Protein AF-A0A3D4U2L6-F1 (afdb_monomer)

Foldseek 3Di:
DDDDDDDDPPDPPPPDPDDDDDDQWAFDAFDDDPGHTDIHGPDPCVVVVVVDPDDDDDDPDPVPDD

Mean predicted aligned error: 13.01 Å

Secondary structure (DSSP, 8-state):
-----------------S------EEEEEEETTTTEEEEEE-SS-HHHHTT-S----PPP-TTTT-

Radius of gyration: 20.94 Å; Cα contacts (8 Å, |Δi|>4): 33; chains: 1; bounding box: 30×64×34 Å

Sequence (66 aa):
MSGSGSGNSRGNGSANSNGDFCAIARIVNTQGHKGEIRAVLLTDFPERFTKLRRVFIGKADANANT

Structure (mmCIF, N/CA/C/O backbone):
data_AF-A0A3D4U2L6-F1
#
_entry.id   AF-A0A3D4U2L6-F1
#
loop_
_atom_site.group_PDB
_atom_site.id
_atom_site.type_symbol
_atom_site.label_atom_id
_atom_site.label_alt_id
_atom_site.label_comp_id
_atom_site.label_asym_id
_atom_site.label_entity_id
_atom_site.label_seq_id
_atom_site.pdbx_PDB_ins_code
_atom_site.Cartn_x
_atom_site.Cartn_y
_atom_site.Cartn_z
_atom_site.occupancy
_atom_site.B_iso_or_equiv
_atom_site.auth_seq_id
_atom_site.auth_comp_id
_atom_site.auth_asym_id
_atom_site.auth_atom_id
_atom_site.pdbx_PDB_model_num
ATOM 1 N N . MET A 1 1 ? 19.762 -56.728 -17.876 1.00 51.19 1 MET A N 1
ATOM 2 C CA . MET A 1 1 ? 20.244 -55.552 -17.116 1.00 51.19 1 MET A CA 1
ATOM 3 C C . MET A 1 1 ? 19.796 -54.293 -17.853 1.00 51.19 1 MET A C 1
ATOM 5 O O . MET A 1 1 ? 19.847 -54.329 -19.074 1.00 51.19 1 MET A O 1
ATOM 9 N N . SER A 1 2 ? 19.350 -53.269 -17.095 1.00 54.81 2 SER A N 1
ATOM 10 C CA . SER A 1 2 ? 19.007 -51.860 -17.454 1.00 54.81 2 SER A CA 1
ATOM 11 C C . SER A 1 2 ? 17.898 -51.661 -18.503 1.00 54.81 2 SER A C 1
ATOM 13 O O . SER A 1 2 ? 18.068 -52.072 -19.639 1.00 54.81 2 SER A O 1
ATOM 15 N N . GLY A 1 3 ? 16.704 -51.140 -18.172 1.00 54.12 3 GLY A N 1
ATOM 16 C CA . GLY A 1 3 ? 16.406 -49.754 -17.724 1.00 54.12 3 GLY A CA 1
ATOM 17 C C . GLY A 1 3 ? 16.019 -48.939 -18.976 1.00 54.12 3 GLY A C 1
ATOM 18 O O . GLY A 1 3 ? 16.666 -49.107 -19.994 1.00 54.12 3 GLY A O 1
ATOM 19 N N . SER A 1 4 ? 14.975 -48.115 -19.094 1.00 59.84 4 SER A N 1
ATOM 20 C CA . SER A 1 4 ? 14.312 -47.126 -18.225 1.00 59.84 4 SER A CA 1
ATOM 21 C C . SER A 1 4 ? 13.112 -46.618 -19.059 1.00 59.84 4 SER A C 1
ATOM 23 O O . SER A 1 4 ? 13.243 -46.483 -20.269 1.00 59.84 4 SER A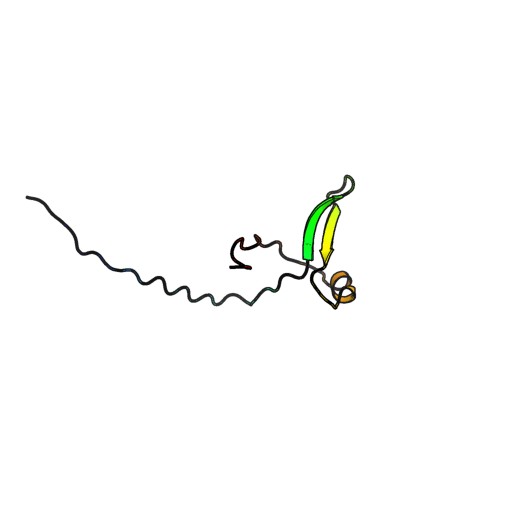 O 1
ATOM 25 N N . GLY A 1 5 ? 11.893 -46.444 -18.552 1.00 54.94 5 GLY A N 1
ATOM 26 C CA . GLY A 1 5 ? 11.502 -45.416 -17.589 1.00 54.94 5 GLY A CA 1
ATOM 27 C C . GLY A 1 5 ? 10.364 -44.584 -18.204 1.00 54.94 5 GLY A C 1
ATOM 28 O O . GLY A 1 5 ? 10.609 -43.725 -19.041 1.00 54.94 5 GLY A O 1
ATOM 29 N N . SER A 1 6 ? 9.123 -44.898 -17.817 1.00 60.59 6 SER A N 1
ATOM 30 C CA . SER A 1 6 ? 7.877 -44.243 -18.245 1.00 60.59 6 SER A CA 1
ATOM 31 C C . SER A 1 6 ? 7.849 -42.762 -17.842 1.00 60.59 6 SER A C 1
ATOM 33 O O . SER A 1 6 ? 7.922 -42.432 -16.656 1.00 60.59 6 SER A O 1
ATOM 35 N N . GLY A 1 7 ? 7.758 -41.868 -18.827 1.00 58.50 7 GLY A N 1
ATOM 36 C CA . GLY A 1 7 ? 7.618 -40.430 -18.614 1.00 58.50 7 GLY A CA 1
ATOM 37 C C . GLY A 1 7 ? 6.165 -40.060 -18.336 1.00 58.50 7 GLY A C 1
ATOM 38 O O . GLY A 1 7 ? 5.368 -39.932 -19.260 1.00 58.50 7 GLY A O 1
ATOM 39 N N . ASN A 1 8 ? 5.821 -39.863 -17.063 1.00 63.19 8 ASN A N 1
ATOM 40 C CA . ASN A 1 8 ? 4.539 -39.283 -16.671 1.00 63.19 8 ASN A CA 1
ATOM 41 C C . ASN A 1 8 ? 4.570 -37.773 -16.962 1.00 63.19 8 ASN A C 1
ATOM 43 O O . ASN A 1 8 ? 5.163 -37.002 -16.201 1.00 63.19 8 ASN A O 1
ATOM 47 N N . SER A 1 9 ? 3.932 -37.355 -18.056 1.00 65.62 9 SER A N 1
ATOM 48 C CA . SER A 1 9 ? 3.648 -35.953 -18.377 1.00 65.62 9 SER A CA 1
ATOM 49 C C . SER A 1 9 ? 2.711 -35.372 -17.319 1.00 65.62 9 SER A C 1
ATOM 51 O O . SER A 1 9 ? 1.488 -35.420 -17.438 1.00 65.62 9 SER A O 1
ATOM 53 N N . ARG A 1 10 ? 3.293 -34.862 -16.231 1.00 62.28 10 ARG A N 1
ATOM 54 C CA . ARG A 1 10 ? 2.567 -34.158 -15.174 1.00 62.28 10 ARG A CA 1
ATOM 55 C C . ARG A 1 10 ? 2.091 -32.825 -15.739 1.00 62.28 10 ARG A C 1
ATOM 57 O O . ARG A 1 10 ? 2.838 -31.851 -15.762 1.00 62.28 10 ARG A O 1
ATOM 64 N N . GLY A 1 11 ? 0.851 -32.809 -16.221 1.00 56.31 11 GLY A N 1
ATOM 65 C CA . GLY A 1 11 ? 0.130 -31.578 -16.505 1.00 56.31 11 GLY A CA 1
ATOM 66 C C . GLY A 1 11 ? 0.139 -30.690 -15.263 1.00 56.31 11 GLY A C 1
ATOM 67 O O . GLY A 1 11 ? -0.284 -31.109 -14.186 1.00 56.31 11 GLY A O 1
ATOM 68 N N . ASN A 1 12 ? 0.659 -29.475 -15.413 1.00 63.84 12 ASN A N 1
ATOM 69 C CA . ASN A 1 12 ? 0.653 -28.460 -14.372 1.00 63.84 12 ASN A CA 1
ATOM 70 C C . ASN A 1 12 ? -0.720 -27.771 -14.354 1.00 63.84 12 ASN A C 1
ATOM 72 O O . ASN A 1 12 ? -0.900 -26.694 -14.916 1.00 63.84 12 ASN A O 1
ATOM 76 N N . GLY A 1 13 ? -1.711 -28.437 -13.764 1.00 56.94 13 GLY A N 1
ATOM 77 C CA . GLY A 1 13 ? -2.986 -27.821 -13.413 1.00 56.94 13 GLY A CA 1
ATOM 78 C C . GLY A 1 13 ? -2.816 -26.992 -12.144 1.00 56.94 13 GLY A C 1
ATOM 79 O O . GLY A 1 13 ? -3.015 -27.508 -11.047 1.00 56.94 13 GLY A O 1
ATOM 80 N N . SER A 1 14 ? -2.427 -25.722 -12.284 1.00 61.22 14 SER A N 1
ATOM 81 C CA . SER A 1 14 ? -2.336 -24.774 -11.166 1.00 61.22 14 SER A CA 1
ATOM 82 C C . SER A 1 14 ? -3.739 -24.309 -10.766 1.00 61.22 14 SER A C 1
ATOM 84 O O . SER A 1 14 ? -4.183 -23.216 -11.112 1.00 61.22 14 SER A O 1
ATOM 86 N N . ALA A 1 15 ? -4.477 -25.178 -10.080 1.00 55.81 15 ALA A N 1
ATOM 87 C CA . ALA A 1 15 ? -5.695 -24.795 -9.385 1.00 55.81 15 ALA A CA 1
ATOM 88 C C . ALA A 1 15 ? -5.307 -23.896 -8.203 1.00 55.81 15 ALA A C 1
ATOM 90 O O . ALA A 1 15 ? -4.930 -24.388 -7.139 1.00 55.81 15 ALA A O 1
ATOM 91 N N . ASN A 1 16 ? -5.340 -22.577 -8.396 1.00 57.47 16 ASN A N 1
ATOM 92 C CA . ASN A 1 16 ? -5.098 -21.644 -7.307 1.00 57.47 16 ASN A CA 1
ATOM 93 C C . ASN A 1 16 ? -6.424 -21.235 -6.652 1.00 57.47 16 ASN A C 1
ATOM 95 O O . ASN A 1 16 ? -7.140 -20.382 -7.161 1.00 57.47 16 ASN A O 1
ATOM 99 N N . SER A 1 17 ? -6.721 -21.852 -5.510 1.00 54.78 17 SER A N 1
ATOM 100 C CA . SER A 1 17 ? -7.864 -21.551 -4.637 1.00 54.78 17 SER A CA 1
ATOM 101 C C . SER A 1 17 ? -7.550 -20.473 -3.581 1.00 54.78 17 SER A C 1
ATOM 103 O O . SER A 1 17 ? -8.112 -20.506 -2.487 1.00 54.78 17 SER A O 1
ATOM 105 N N . ASN A 1 18 ? -6.622 -19.546 -3.845 1.00 53.19 18 ASN A N 1
ATOM 106 C CA . ASN A 1 18 ? -6.278 -18.463 -2.916 1.00 53.19 18 ASN A CA 1
ATOM 107 C C . ASN A 1 18 ? -7.093 -17.207 -3.222 1.00 53.19 18 ASN A C 1
ATOM 109 O O . ASN A 1 18 ? -7.167 -16.800 -4.372 1.00 53.19 18 ASN A O 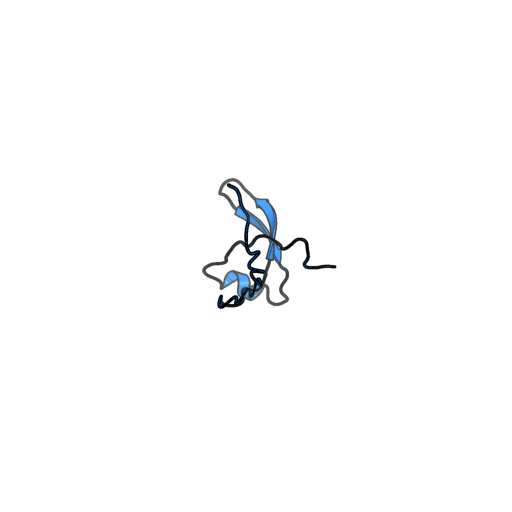1
ATOM 113 N N . GLY A 1 19 ? -7.666 -16.584 -2.186 1.00 61.00 19 GLY A N 1
ATOM 114 C CA . GLY A 1 19 ? -8.399 -15.324 -2.313 1.00 61.00 19 GLY A CA 1
ATOM 115 C C . GLY A 1 19 ? -7.620 -14.295 -3.132 1.00 61.00 19 GLY A C 1
ATOM 11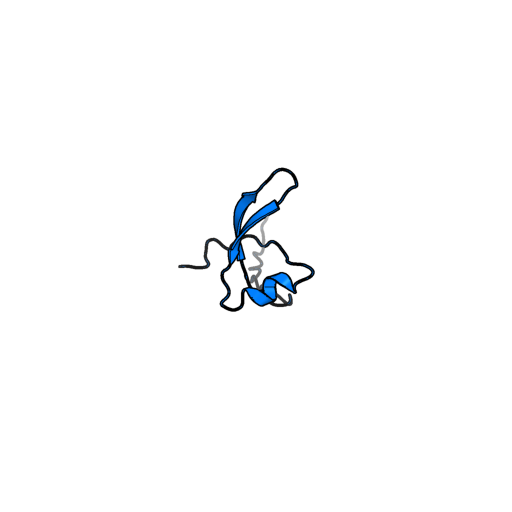6 O O . GLY A 1 19 ? -6.456 -14.019 -2.840 1.00 61.00 19 GLY A O 1
ATOM 117 N N . ASP A 1 20 ? -8.268 -13.765 -4.165 1.00 78.06 20 ASP A N 1
ATOM 118 C CA . ASP A 1 20 ? -7.646 -12.870 -5.133 1.00 78.06 20 ASP A CA 1
ATOM 119 C C . ASP A 1 20 ? -7.177 -11.582 -4.442 1.00 78.06 20 ASP A C 1
ATOM 121 O O . ASP A 1 20 ? -7.972 -10.766 -3.967 1.00 78.06 20 ASP A O 1
ATOM 125 N N . PHE A 1 21 ? -5.861 -11.396 -4.354 1.00 83.25 21 PHE A N 1
ATOM 126 C CA . PHE A 1 21 ? -5.269 -10.155 -3.865 1.00 83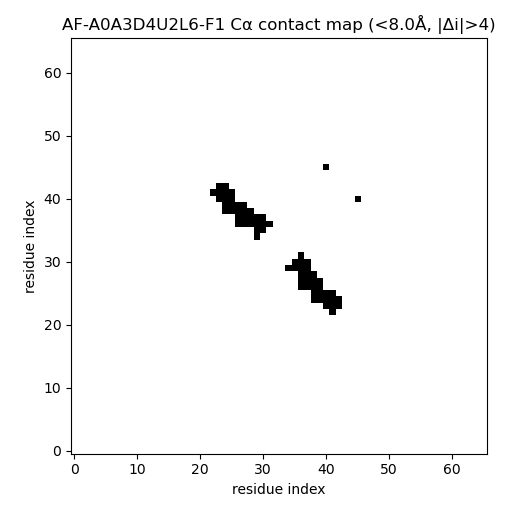.25 21 PHE A CA 1
ATOM 127 C C . PHE A 1 21 ? -5.078 -9.180 -5.028 1.00 8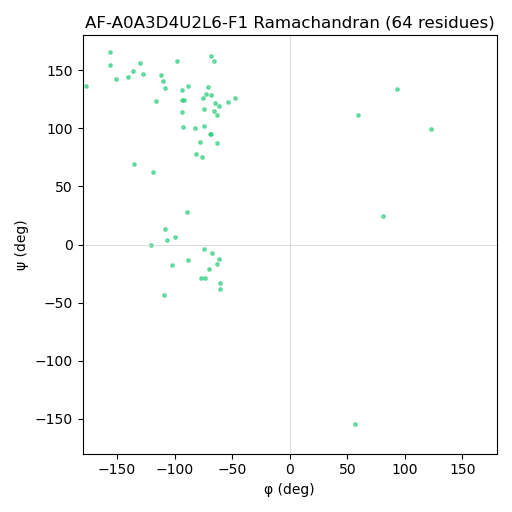3.25 21 PHE A C 1
ATOM 129 O O . PHE A 1 21 ? -4.577 -9.551 -6.085 1.00 83.25 21 PHE A O 1
ATOM 136 N N . CYS A 1 22 ? -5.421 -7.909 -4.810 1.00 86.75 22 CYS A N 1
ATOM 137 C CA . CYS A 1 22 ? -5.188 -6.834 -5.771 1.00 86.75 22 CYS A CA 1
ATOM 138 C C . CYS A 1 22 ? -4.066 -5.907 -5.285 1.00 86.75 22 CYS A C 1
ATOM 140 O O . CYS A 1 22 ? -4.031 -5.506 -4.117 1.00 86.75 22 CYS A O 1
ATOM 142 N N . ALA A 1 23 ? -3.149 -5.552 -6.185 1.00 89.88 23 ALA A N 1
ATOM 143 C CA . ALA A 1 23 ? -2.073 -4.619 -5.889 1.00 89.88 23 ALA A CA 1
ATOM 144 C C . ALA A 1 23 ? -2.610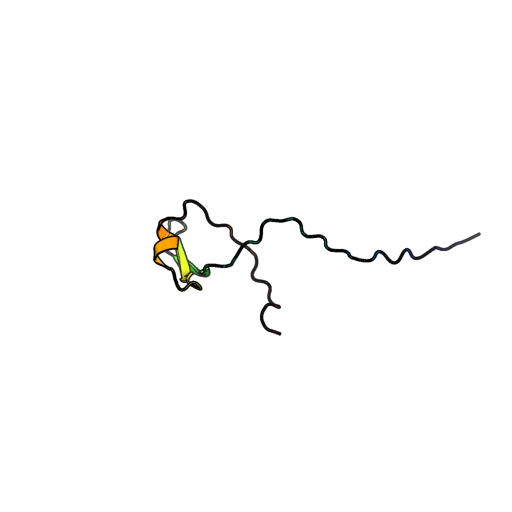 -3.181 -5.818 1.00 89.88 23 ALA A C 1
ATOM 146 O O . ALA A 1 23 ? -3.067 -2.623 -6.809 1.00 89.88 23 ALA A O 1
ATOM 147 N N . ILE A 1 24 ? -2.518 -2.562 -4.640 1.00 91.88 24 ILE A N 1
ATOM 148 C CA . ILE A 1 24 ? -3.018 -1.195 -4.397 1.00 91.88 24 ILE A CA 1
ATOM 149 C C . ILE A 1 24 ? -1.913 -0.130 -4.376 1.00 91.88 24 ILE A C 1
ATOM 151 O O . ILE A 1 24 ? -2.199 1.061 -4.498 1.00 91.88 24 ILE A O 1
ATOM 155 N N . ALA A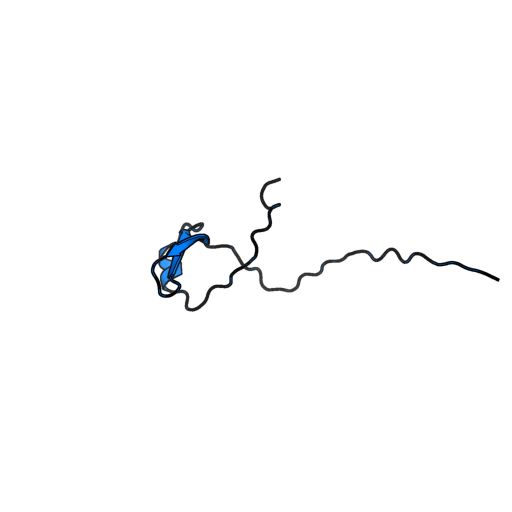 1 25 ? -0.651 -0.532 -4.203 1.00 92.56 25 ALA A N 1
ATOM 156 C CA . ALA A 1 25 ? 0.494 0.371 -4.143 1.00 92.56 25 ALA A CA 1
ATOM 157 C C . ALA A 1 25 ? 1.795 -0.348 -4.525 1.00 92.56 25 ALA A C 1
ATOM 159 O O . ALA A 1 25 ? 1.929 -1.555 -4.325 1.00 92.56 25 ALA A O 1
ATOM 160 N N . ARG A 1 26 ? 2.782 0.409 -5.014 1.00 92.50 26 ARG A N 1
ATOM 161 C CA . ARG A 1 26 ? 4.139 -0.067 -5.308 1.00 92.50 26 ARG A CA 1
ATOM 162 C C . ARG A 1 26 ? 5.154 0.639 -4.422 1.00 92.50 26 ARG A C 1
ATOM 164 O O . ARG A 1 26 ? 5.245 1.863 -4.455 1.00 92.50 26 ARG A O 1
ATOM 171 N N . ILE A 1 27 ? 5.941 -0.127 -3.672 1.00 93.31 27 ILE A N 1
ATOM 172 C CA . ILE A 1 27 ? 7.044 0.396 -2.856 1.00 93.31 27 ILE A CA 1
ATOM 173 C C . ILE A 1 27 ? 8.142 0.915 -3.791 1.00 93.31 27 ILE A C 1
ATOM 175 O O . ILE A 1 27 ? 8.556 0.208 -4.706 1.00 93.31 27 ILE A O 1
ATOM 179 N N . VAL A 1 28 ? 8.590 2.152 -3.575 1.00 94.12 28 VAL A N 1
ATOM 180 C CA . VAL A 1 28 ? 9.611 2.814 -4.405 1.00 94.12 28 VAL A CA 1
ATOM 181 C C . VAL A 1 28 ? 10.924 2.964 -3.654 1.00 94.12 28 VAL A C 1
ATOM 183 O O . VAL A 1 28 ? 11.983 2.727 -4.224 1.00 94.12 28 VAL A O 1
ATOM 186 N N . ASN A 1 29 ? 10.873 3.370 -2.385 1.00 93.50 29 ASN A N 1
ATOM 187 C CA . ASN A 1 29 ? 12.071 3.537 -1.570 1.00 93.50 29 ASN A CA 1
ATOM 188 C C . ASN A 1 29 ? 11.741 3.425 -0.078 1.00 93.50 29 ASN A C 1
ATOM 190 O O . ASN A 1 29 ? 10.580 3.529 0.322 1.00 93.50 29 ASN A O 1
ATOM 194 N N . THR A 1 30 ? 12.761 3.270 0.755 1.00 95.19 30 THR A N 1
ATOM 195 C CA . THR A 1 30 ? 12.641 3.455 2.203 1.00 95.19 30 THR A CA 1
ATOM 196 C C . THR A 1 30 ? 12.395 4.925 2.545 1.00 95.19 30 THR A C 1
ATOM 198 O O . THR A 1 30 ? 12.596 5.826 1.723 1.00 95.19 30 THR A O 1
ATOM 201 N N . GLN A 1 31 ? 11.918 5.179 3.758 1.00 94.75 31 GLN A N 1
ATOM 202 C CA . GLN A 1 31 ? 11.745 6.501 4.339 1.00 94.75 31 GLN A CA 1
ATOM 203 C C . GLN A 1 31 ? 12.120 6.526 5.812 1.00 94.75 31 GLN A C 1
ATOM 205 O O . GLN A 1 31 ? 11.866 5.577 6.547 1.00 94.75 31 GLN A O 1
ATOM 210 N N . GLY A 1 32 ? 12.700 7.655 6.221 1.00 92.62 32 GLY A N 1
ATOM 211 C CA . GLY A 1 32 ? 13.087 7.900 7.604 1.00 92.62 32 GLY A CA 1
ATOM 212 C C . GLY A 1 32 ? 14.045 6.845 8.160 1.00 92.62 32 GLY A C 1
ATOM 213 O O . GLY A 1 32 ? 14.803 6.211 7.427 1.00 92.62 32 GLY A O 1
ATOM 214 N N . HIS A 1 33 ? 14.024 6.691 9.483 1.00 92.88 33 HIS A N 1
ATOM 215 C CA . HIS A 1 33 ? 14.944 5.816 10.222 1.00 92.88 33 HIS A CA 1
ATOM 216 C C . HIS A 1 33 ? 14.222 4.720 11.015 1.00 92.88 33 HIS A C 1
ATOM 218 O O . HIS A 1 33 ? 14.873 3.919 11.679 1.00 92.88 33 HIS A O 1
ATOM 224 N N . LYS A 1 34 ? 12.883 4.677 10.967 1.00 94.50 34 LYS A N 1
ATOM 225 C CA . LYS A 1 34 ? 12.059 3.733 11.742 1.00 94.50 34 LYS A CA 1
ATOM 226 C C . LYS A 1 34 ? 11.417 2.643 10.882 1.00 94.50 34 LYS A C 1
ATOM 228 O O . LYS A 1 34 ? 10.526 1.939 11.346 1.00 94.50 34 LYS A O 1
ATOM 233 N N . GLY A 1 35 ? 11.871 2.503 9.637 1.00 91.62 35 GLY A N 1
ATOM 234 C CA . GLY A 1 35 ? 11.294 1.561 8.681 1.00 91.62 35 GLY A CA 1
ATOM 235 C C . GLY A 1 35 ? 10.030 2.086 8.003 1.00 91.62 35 GLY A C 1
ATOM 236 O O . GLY A 1 35 ? 9.212 1.288 7.551 1.00 91.62 35 GLY A O 1
ATOM 237 N N . GLU A 1 36 ? 9.855 3.410 7.918 1.00 95.19 36 GLU A N 1
ATOM 238 C CA . GLU A 1 36 ? 8.848 3.967 7.021 1.00 95.19 36 GLU A CA 1
ATOM 239 C C . GLU A 1 36 ? 9.242 3.680 5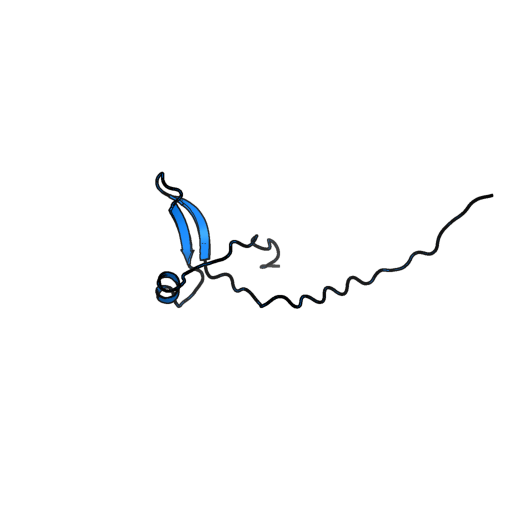.559 1.00 95.19 36 GLU A C 1
ATOM 241 O O . GLU A 1 36 ? 10.404 3.428 5.229 1.00 95.19 36 GLU A O 1
ATOM 246 N N . ILE A 1 37 ? 8.270 3.700 4.649 1.00 94.00 37 ILE A N 1
ATOM 247 C CA . ILE A 1 37 ? 8.501 3.471 3.219 1.00 94.00 37 ILE A CA 1
ATOM 248 C C . ILE A 1 37 ? 7.717 4.476 2.380 1.00 94.00 37 ILE A C 1
ATOM 250 O O . ILE A 1 37 ? 6.631 4.916 2.752 1.00 94.00 37 ILE A O 1
ATOM 254 N N . ARG A 1 38 ? 8.267 4.820 1.217 1.00 94.38 38 ARG A N 1
ATOM 255 C CA . ARG A 1 38 ? 7.584 5.559 0.154 1.00 94.38 38 ARG A CA 1
ATOM 256 C C . ARG A 1 38 ? 6.986 4.553 -0.817 1.00 94.38 38 ARG A C 1
ATOM 258 O O . ARG A 1 38 ? 7.712 3.737 -1.388 1.00 94.38 38 ARG A O 1
ATOM 265 N N . ALA A 1 39 ? 5.683 4.652 -1.042 1.00 92.75 39 ALA A N 1
ATOM 266 C CA . ALA A 1 39 ? 4.979 3.878 -2.051 1.00 92.75 39 ALA A CA 1
ATOM 267 C C . ALA A 1 39 ? 4.163 4.800 -2.961 1.00 92.75 39 ALA A C 1
ATOM 269 O O . ALA A 1 39 ? 3.649 5.826 -2.520 1.00 92.75 39 ALA A O 1
ATOM 270 N N . VAL A 1 40 ? 4.052 4.423 -4.232 1.00 93.12 40 VAL A N 1
ATOM 271 C CA . VAL A 1 40 ? 3.144 5.049 -5.196 1.00 93.12 40 VAL A CA 1
ATOM 272 C C . VAL A 1 40 ? 1.837 4.274 -5.166 1.00 93.12 40 VAL A C 1
ATOM 274 O O . VAL A 1 40 ? 1.844 3.055 -5.345 1.00 93.12 40 VAL A O 1
ATOM 277 N N . LEU A 1 41 ? 0.729 4.967 -4.916 1.00 92.69 41 LEU A N 1
ATOM 278 C CA . LEU A 1 41 ? -0.602 4.369 -4.956 1.00 92.69 41 LEU A CA 1
ATOM 279 C C . LEU A 1 41 ? -0.981 4.068 -6.409 1.00 92.69 41 LEU A C 1
ATOM 281 O O . LEU A 1 41 ? -0.750 4.885 -7.295 1.00 92.69 41 LEU A O 1
ATOM 285 N N . LEU A 1 42 ? -1.535 2.880 -6.637 1.00 91.56 42 LEU A N 1
ATOM 286 C CA . LEU A 1 42 ? -1.990 2.404 -7.950 1.00 91.56 42 LEU A CA 1
ATOM 287 C C . LEU A 1 42 ? -3.522 2.392 -8.057 1.00 91.56 42 LEU A C 1
ATOM 289 O O . LEU A 1 42 ? -4.071 1.899 -9.033 1.00 91.56 42 LEU A O 1
ATOM 293 N N . THR A 1 43 ? -4.208 2.874 -7.023 1.00 87.38 43 THR A N 1
ATOM 294 C CA . THR A 1 43 ? -5.665 2.840 -6.899 1.00 87.38 43 THR A CA 1
ATOM 295 C C . THR A 1 43 ? -6.252 4.243 -6.990 1.00 87.38 43 THR A C 1
ATOM 297 O O . THR A 1 43 ? -5.675 5.188 -6.454 1.00 87.38 43 THR A O 1
ATOM 300 N N . ASP A 1 44 ? -7.446 4.352 -7.572 1.00 90.00 44 ASP A N 1
ATOM 301 C CA . ASP A 1 44 ? -8.236 5.590 -7.615 1.00 90.00 44 ASP A CA 1
ATOM 302 C C . ASP A 1 44 ? -8.901 5.943 -6.273 1.00 90.00 44 ASP A C 1
ATOM 304 O O . ASP A 1 44 ? -9.538 6.984 -6.149 1.00 90.00 44 ASP A O 1
ATOM 308 N N . PHE A 1 45 ? -8.768 5.084 -5.255 1.00 89.75 45 PHE A N 1
ATOM 309 C CA . PHE A 1 45 ? -9.378 5.273 -3.934 1.00 89.75 45 PHE A CA 1
ATOM 310 C C . PHE A 1 45 ? -8.326 5.377 -2.817 1.00 89.75 45 PHE A C 1
ATOM 312 O O . PHE A 1 45 ? -8.286 4.521 -1.919 1.00 89.75 45 PHE A O 1
ATOM 319 N N . PRO A 1 46 ? -7.453 6.398 -2.839 1.00 87.38 46 PRO A N 1
ATOM 320 C CA . PRO A 1 46 ? -6.335 6.516 -1.906 1.00 87.38 46 PRO A CA 1
ATOM 321 C C . PRO A 1 46 ? -6.790 6.609 -0.442 1.00 87.38 46 PRO A C 1
ATOM 323 O O . PRO A 1 46 ? -6.153 6.035 0.441 1.00 87.38 46 PRO A O 1
ATOM 326 N N . GLU A 1 47 ? -7.940 7.225 -0.162 1.00 90.50 47 GLU A N 1
ATOM 327 C CA . GLU A 1 47 ? -8.526 7.311 1.181 1.00 90.50 47 GLU A CA 1
ATOM 328 C C . GLU A 1 47 ? -8.907 5.958 1.801 1.00 90.50 47 GLU A C 1
ATOM 330 O O . GLU A 1 47 ? -9.104 5.871 3.014 1.00 90.50 47 GLU A O 1
ATOM 335 N N . ARG A 1 48 ? -9.011 4.877 1.016 1.00 87.25 48 ARG A N 1
ATOM 336 C CA . ARG A 1 48 ? -9.197 3.535 1.589 1.00 87.25 48 ARG A CA 1
ATOM 337 C C . ARG A 1 48 ? -7.912 3.021 2.219 1.00 87.25 48 ARG A C 1
ATOM 339 O O . ARG A 1 48 ? -7.988 2.270 3.186 1.00 87.25 48 ARG A O 1
ATOM 346 N N . PHE A 1 49 ? -6.752 3.449 1.722 1.00 86.81 49 PHE A N 1
ATOM 347 C CA . PHE A 1 49 ? -5.452 2.983 2.197 1.00 86.81 49 PHE A CA 1
ATOM 348 C C . PHE A 1 49 ? -5.238 3.306 3.680 1.00 86.81 49 PHE A C 1
ATOM 350 O O . PHE A 1 49 ? -4.749 2.469 4.430 1.00 86.81 49 PHE A O 1
ATOM 357 N N . THR A 1 50 ? -5.696 4.476 4.135 1.00 86.94 50 THR A N 1
ATOM 358 C CA . THR A 1 50 ? -5.598 4.899 5.544 1.00 86.94 50 THR A CA 1
ATOM 359 C C . THR A 1 50 ? -6.518 4.112 6.479 1.00 86.94 50 THR A C 1
ATOM 361 O O . THR A 1 50 ? -6.269 4.056 7.680 1.00 86.94 50 THR A O 1
ATOM 364 N N . LYS A 1 51 ? -7.571 3.482 5.943 1.00 91.81 51 LYS A N 1
ATOM 365 C CA . LYS A 1 51 ? -8.524 2.655 6.701 1.00 91.81 51 LYS A CA 1
ATOM 366 C C . LYS A 1 51 ? -8.081 1.194 6.808 1.00 91.81 51 LYS A C 1
ATOM 368 O O . LYS A 1 51 ? -8.650 0.438 7.595 1.00 91.81 51 LYS A O 1
ATOM 373 N N . LEU A 1 52 ? -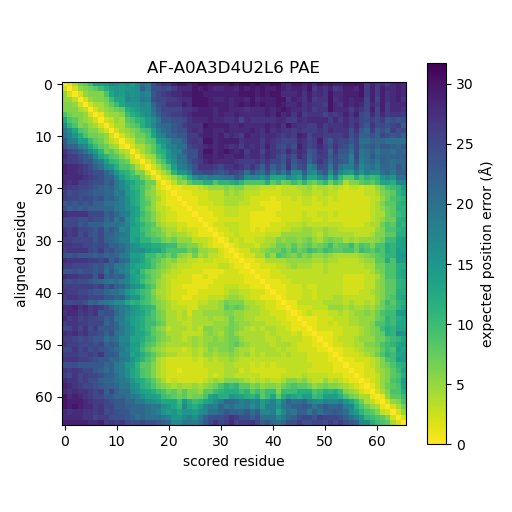7.095 0.770 6.014 1.00 89.88 52 LEU A N 1
ATOM 374 C CA . LEU A 1 52 ? -6.596 -0.600 6.036 1.00 89.88 52 LEU A CA 1
ATOM 375 C C . LEU A 1 52 ? -5.728 -0.829 7.275 1.00 89.88 52 LEU A C 1
ATOM 377 O O . LEU A 1 52 ? -4.734 -0.150 7.500 1.00 89.88 52 LEU A O 1
ATOM 381 N N . ARG A 1 53 ? -6.069 -1.857 8.056 1.00 93.69 53 ARG A N 1
ATOM 382 C CA . ARG A 1 53 ? -5.271 -2.272 9.222 1.00 93.69 53 ARG A CA 1
ATOM 383 C C . ARG A 1 53 ? -4.015 -3.055 8.831 1.00 93.69 53 ARG A C 1
ATOM 385 O O . ARG A 1 53 ? -3.049 -3.101 9.587 1.00 93.69 53 ARG A O 1
ATOM 392 N N . ARG A 1 54 ? -4.059 -3.757 7.697 1.00 91.12 54 ARG A N 1
ATOM 393 C CA . ARG A 1 54 ? -2.988 -4.640 7.228 1.00 91.12 54 ARG A CA 1
ATOM 394 C C . ARG A 1 54 ? -2.998 -4.702 5.708 1.00 91.12 54 ARG A C 1
ATOM 396 O O . ARG A 1 54 ? -4.064 -4.758 5.103 1.00 91.12 54 ARG A O 1
ATOM 403 N N . VAL A 1 55 ? -1.806 -4.751 5.131 1.00 90.75 55 VAL A N 1
ATOM 404 C CA . VAL A 1 55 ? -1.559 -5.009 3.712 1.00 90.75 55 VAL A CA 1
ATOM 405 C C . VAL A 1 55 ? -0.506 -6.102 3.592 1.00 90.75 55 VAL A C 1
ATOM 407 O O . VAL A 1 55 ? 0.273 -6.321 4.523 1.00 90.75 55 VAL A O 1
ATOM 410 N N . PHE A 1 56 ? -0.498 -6.799 2.462 1.00 90.62 56 PHE A N 1
ATOM 411 C CA . PHE A 1 56 ? 0.464 -7.857 2.179 1.00 90.62 56 PHE A CA 1
ATOM 412 C C . PHE A 1 56 ? 1.420 -7.395 1.086 1.00 90.62 56 PHE A C 1
ATOM 414 O O . PHE A 1 56 ? 1.011 -6.729 0.135 1.00 90.62 56 PHE A O 1
ATOM 421 N N . ILE A 1 57 ? 2.697 -7.738 1.237 1.00 90.69 57 ILE A N 1
ATOM 422 C CA . ILE A 1 57 ? 3.718 -7.454 0.232 1.00 90.69 57 ILE A CA 1
ATOM 423 C C . ILE A 1 57 ? 3.824 -8.684 -0.664 1.00 90.69 57 ILE A C 1
ATOM 425 O O . ILE A 1 57 ? 4.225 -9.753 -0.210 1.00 90.69 57 ILE A O 1
ATOM 429 N N . GLY A 1 58 ? 3.445 -8.519 -1.928 1.00 88.62 58 GLY A N 1
ATOM 430 C CA . GLY A 1 58 ? 3.660 -9.508 -2.978 1.00 88.62 58 GLY A CA 1
ATOM 431 C C . GLY A 1 58 ? 4.902 -9.179 -3.801 1.00 88.62 58 GLY A C 1
ATOM 432 O O . GLY A 1 58 ? 5.339 -8.027 -3.867 1.00 88.62 58 GLY A O 1
ATOM 433 N N . LYS A 1 59 ? 5.466 -10.192 -4.461 1.00 83.31 59 LYS A N 1
ATOM 434 C CA . LYS A 1 59 ? 6.435 -9.959 -5.532 1.00 83.31 59 LYS A CA 1
ATOM 435 C C . LYS A 1 59 ? 5.658 -9.430 -6.736 1.00 83.31 59 LYS A C 1
ATOM 437 O O . LYS A 1 59 ? 4.651 -10.016 -7.110 1.00 83.31 59 LYS A O 1
ATOM 442 N N . ALA A 1 60 ? 6.109 -8.321 -7.316 1.00 73.88 60 ALA A N 1
ATOM 443 C CA . ALA A 1 60 ? 5.553 -7.879 -8.585 1.00 73.88 60 ALA A CA 1
ATOM 444 C C . ALA A 1 60 ? 5.900 -8.924 -9.652 1.00 73.88 60 ALA A C 1
ATOM 446 O O . ALA A 1 60 ? 7.083 -9.221 -9.858 1.00 73.88 60 ALA A O 1
ATOM 447 N N . ASP A 1 61 ? 4.882 -9.484 -10.300 1.00 71.31 61 ASP A N 1
ATOM 448 C CA . ASP A 1 61 ? 5.082 -10.353 -11.449 1.00 71.31 61 ASP A CA 1
ATOM 449 C C . ASP A 1 61 ? 5.669 -9.512 -12.581 1.00 71.31 61 ASP A C 1
ATOM 451 O O . ASP A 1 61 ? 5.033 -8.594 -13.099 1.00 71.31 61 ASP A O 1
ATOM 455 N N . ALA A 1 62 ? 6.908 -9.817 -12.968 1.00 60.16 62 ALA A N 1
ATOM 456 C CA . ALA A 1 62 ? 7.607 -9.114 -14.045 1.00 60.16 62 ALA A CA 1
ATOM 457 C C . ALA A 1 62 ? 6.893 -9.245 -15.408 1.00 60.16 62 ALA A C 1
ATOM 459 O O . ALA A 1 62 ? 7.200 -8.501 -16.332 1.00 60.16 62 ALA A O 1
ATOM 460 N N . ASN A 1 63 ? 5.923 -10.160 -15.509 1.00 56.00 63 ASN A N 1
ATOM 461 C CA . ASN A 1 63 ? 5.211 -10.521 -16.732 1.00 56.00 63 ASN A CA 1
ATOM 462 C C . ASN A 1 63 ? 3.833 -9.848 -16.854 1.00 56.00 63 ASN A C 1
ATOM 464 O O . ASN A 1 63 ? 3.080 -10.186 -17.758 1.00 56.00 63 ASN A O 1
ATOM 468 N N . ALA A 1 64 ? 3.463 -8.931 -15.952 1.00 58.38 64 ALA A N 1
ATOM 469 C CA . ALA A 1 64 ? 2.138 -8.300 -15.976 1.00 58.38 64 ALA A CA 1
ATOM 470 C C . ALA A 1 64 ? 1.902 -7.372 -17.192 1.00 58.38 64 ALA A C 1
ATOM 472 O O . ALA A 1 64 ? 0.777 -6.929 -17.391 1.00 58.38 64 ALA A O 1
ATOM 473 N N . ASN A 1 65 ? 2.934 -7.113 -18.010 1.00 50.56 65 ASN A N 1
ATOM 474 C CA . ASN A 1 65 ? 2.877 -6.314 -19.240 1.00 50.56 65 ASN A CA 1
ATOM 475 C C . ASN A 1 65 ? 3.650 -6.997 -20.394 1.00 50.56 65 ASN A C 1
ATOM 477 O O . ASN A 1 65 ? 4.714 -6.518 -20.793 1.00 50.56 65 ASN A O 1
ATOM 481 N N . THR A 1 66 ? 3.167 -8.115 -20.933 1.00 40.72 66 THR A N 1
ATOM 482 C CA . THR A 1 66 ? 3.620 -8.634 -22.242 1.00 40.72 66 THR A CA 1
ATOM 483 C C . THR A 1 66 ? 2.422 -8.939 -23.116 1.00 40.72 66 THR A C 1
ATOM 485 O O . THR A 1 66 ? 1.468 -9.548 -22.588 1.00 40.72 66 THR A O 1
#

pLDDT: mean 77.94, std 16.56, range [40.72, 95.19]

Solvent-accessible surface area (backbone atoms only — not comparable to full-atom values): 4965 Å² total; per-residue (Å²): 134,84,89,84,80,88,82,79,83,75,77,86,78,81,81,75,89,65,84,87,81,78,85,51,58,46,83,74,45,79,31,90,89,84,77,46,65,41,60,49,73,68,50,98,57,63,77,54,62,80,72,52,92,75,86,81,88,75,81,80,66,89,69,83,80,120